Protein AF-A0A4P9XDN6-F1 (afdb_monomer_lite)

Sequence (154 aa):
MNRAHERRLLELWGLMMPGRPLTGRVSAMWRAIGFQGHDPATDFRGMGLLGLDQLHYLAQTYPVHAHAVLRISQHETAWFPFAITGINVTAFCLTLMRQRELQSWFLTLGLHPSTFHEFYCVTFWQFAQFWSHGLERLTPMDFGRVFLQFQQRV

Radius of gyration: 15.26 Å; chains: 1; bounding box: 34×36×37 Å

pLDDT: mean 93.49, std 6.09, range [64.19, 98.62]

InterPro domains:
  IPR006816 ELMO domain [PF04727] (2-147)
  IPR006816 ELMO domain [PS51335] (4-154)
  IPR050868 Engulfment and cell motility domain-containing protein [PTHR12771] (2-151)

Organism: NCBI:txid1555241

Secondary structure (DSSP, 8-state):
--HHHHHHHHHHHHHHSTT---S-SS-GGGGGGT-SSS-GGGTTTTTTTHHHHHHHHHHHH-HHHHHHHHHHHT-TTT---HHHHHHHHHHHHHHHHHTTTTHHHHHHH-S-HHHHHHHHHHHHHHHHHHHHTTTTT--GGGHHHHHHHHHTT-

Foldseek 3Di:
DDPVLLVLQLLLCCLQPPPDHDPDQFQPCLCLQQAPHRHNVVLQPPLHSVLSVLSSCLSVVPVVLNNVLSVLLVQPFAHHRNSSVSSVLSVLLVVCVVVVVCVVQCVVPHDDPVSSSVVSNVLSSVLSVQSSVCSVPHGNVCCVVSVVVSSVVD

Structure (mmCIF, N/CA/C/O backbone):
data_AF-A0A4P9XDN6-F1
#
_entry.id   AF-A0A4P9XDN6-F1
#
loop_
_atom_site.group_PDB
_atom_site.id
_atom_site.type_symbol
_atom_site.label_atom_id
_atom_site.label_alt_id
_atom_site.label_comp_id
_atom_site.label_asym_id
_atom_site.label_entity_id
_atom_site.label_seq_id
_atom_site.pdbx_PDB_ins_code
_atom_site.Cartn_x
_atom_site.Cartn_y
_atom_site.Cartn_z
_atom_site.occupancy
_atom_site.B_iso_or_equiv
_atom_site.auth_seq_id
_atom_site.auth_comp_id
_atom_site.auth_asym_id
_atom_site.auth_atom_id
_atom_site.pdbx_PDB_model_num
ATOM 1 N N . MET A 1 1 ? 14.693 -11.468 8.507 1.00 67.44 1 MET A N 1
ATOM 2 C CA . MET A 1 1 ? 13.251 -11.760 8.328 1.00 67.44 1 MET A CA 1
ATOM 3 C C . MET A 1 1 ? 13.033 -13.244 8.614 1.00 67.44 1 MET A C 1
ATOM 5 O O . MET A 1 1 ? 13.925 -14.014 8.290 1.00 67.44 1 MET A O 1
ATOM 9 N N . ASN A 1 2 ? 11.945 -13.655 9.279 1.00 79.62 2 ASN A N 1
ATOM 10 C CA . ASN A 1 2 ? 11.694 -15.086 9.539 1.00 79.62 2 ASN A CA 1
ATOM 11 C C . ASN A 1 2 ? 10.958 -15.751 8.350 1.00 79.62 2 ASN A C 1
ATOM 13 O O . ASN A 1 2 ? 10.414 -15.052 7.493 1.00 79.62 2 ASN A O 1
ATOM 17 N N . ARG A 1 3 ? 10.900 -17.093 8.320 1.00 84.81 3 ARG A N 1
ATOM 18 C CA . ARG A 1 3 ? 10.277 -17.868 7.223 1.00 84.81 3 ARG A CA 1
ATOM 19 C C . ARG A 1 3 ? 8.799 -17.539 6.978 1.00 84.81 3 ARG A C 1
ATOM 21 O O . ARG A 1 3 ? 8.344 -17.615 5.842 1.00 84.81 3 ARG A O 1
ATOM 28 N N . ALA A 1 4 ? 8.043 -17.198 8.022 1.00 85.56 4 ALA A N 1
ATOM 29 C CA . ALA A 1 4 ? 6.622 -16.876 7.888 1.00 85.56 4 ALA A CA 1
ATOM 30 C C . ALA A 1 4 ? 6.416 -15.564 7.117 1.00 85.56 4 ALA A C 1
ATOM 32 O O . ALA A 1 4 ? 5.602 -15.502 6.202 1.00 85.56 4 ALA A O 1
ATOM 33 N N . HIS A 1 5 ? 7.210 -14.542 7.430 1.00 85.31 5 HIS A N 1
ATOM 34 C CA . HIS A 1 5 ? 7.160 -13.267 6.718 1.00 85.31 5 HIS A CA 1
ATOM 35 C C . HIS A 1 5 ? 7.685 -13.383 5.286 1.00 85.31 5 HIS A C 1
ATOM 37 O O . HIS A 1 5 ? 7.173 -12.737 4.382 1.00 85.31 5 HIS A O 1
ATOM 43 N N . GLU A 1 6 ? 8.680 -14.236 5.048 1.00 89.88 6 GLU A N 1
ATOM 44 C CA . GLU A 1 6 ? 9.128 -14.511 3.684 1.00 89.88 6 GLU A CA 1
ATOM 45 C C . GLU A 1 6 ? 8.024 -15.134 2.837 1.00 89.88 6 GLU A C 1
ATOM 47 O O . GLU A 1 6 ? 7.790 -14.679 1.721 1.00 89.88 6 GLU A O 1
ATOM 52 N N . ARG A 1 7 ? 7.284 -16.094 3.400 1.00 92.75 7 ARG A N 1
ATOM 53 C CA . ARG A 1 7 ? 6.119 -16.681 2.739 1.00 92.75 7 ARG A CA 1
ATOM 54 C C . ARG A 1 7 ? 5.061 -15.631 2.407 1.00 92.75 7 ARG A C 1
ATOM 56 O O . ARG A 1 7 ? 4.682 -15.542 1.247 1.00 92.75 7 ARG A O 1
ATOM 63 N N . ARG A 1 8 ? 4.668 -14.791 3.371 1.00 93.38 8 ARG A N 1
ATOM 64 C CA . ARG A 1 8 ? 3.682 -13.718 3.133 1.00 93.38 8 ARG A CA 1
ATOM 65 C C . ARG A 1 8 ? 4.118 -12.739 2.059 1.00 93.38 8 ARG A C 1
ATOM 67 O O . ARG A 1 8 ? 3.296 -12.258 1.293 1.00 93.38 8 ARG A O 1
ATOM 74 N N . LEU A 1 9 ? 5.409 -12.432 1.988 1.00 93.50 9 LEU A N 1
ATOM 75 C CA . LEU A 1 9 ? 5.922 -11.555 0.947 1.00 93.50 9 LEU A CA 1
ATOM 76 C C . LEU A 1 9 ? 5.799 -12.207 -0.439 1.00 93.50 9 LEU A C 1
ATOM 78 O O . LEU A 1 9 ? 5.368 -11.552 -1.384 1.00 93.50 9 LEU A O 1
ATOM 82 N N . LEU A 1 10 ? 6.130 -13.495 -0.563 1.00 94.88 10 LEU A N 1
ATOM 83 C CA . LEU A 1 10 ? 5.944 -14.240 -1.813 1.00 94.88 10 LEU A CA 1
ATOM 84 C C . LEU A 1 10 ? 4.458 -14.378 -2.187 1.00 94.88 10 LEU A C 1
ATOM 86 O O . LEU A 1 10 ? 4.111 -14.225 -3.356 1.00 94.88 10 LEU A O 1
ATOM 90 N N . GLU A 1 11 ? 3.582 -14.608 -1.208 1.00 96.44 11 GLU A N 1
ATOM 91 C CA . GLU A 1 11 ? 2.124 -14.633 -1.390 1.00 96.44 11 GLU A CA 1
ATOM 92 C C . GLU A 1 11 ? 1.602 -13.270 -1.863 1.00 96.44 11 GLU A C 1
ATOM 94 O O . GLU A 1 11 ? 0.880 -13.208 -2.855 1.00 96.44 11 GLU A O 1
ATOM 99 N N . LEU A 1 12 ? 2.048 -12.172 -1.240 1.00 97.19 12 LEU A N 1
ATOM 100 C CA . LEU A 1 12 ? 1.727 -10.805 -1.661 1.00 97.19 12 LEU A CA 1
ATOM 101 C C . LEU A 1 12 ? 2.088 -10.580 -3.131 1.00 97.19 12 LEU A C 1
ATOM 103 O O . LEU A 1 12 ? 1.293 -10.014 -3.877 1.00 97.19 12 LEU A O 1
ATOM 107 N N . TRP A 1 13 ? 3.261 -11.038 -3.572 1.00 97.69 13 TRP A N 1
ATOM 108 C CA . TRP A 1 13 ? 3.617 -10.945 -4.985 1.00 97.69 13 TRP A CA 1
ATOM 109 C C . TRP A 1 13 ? 2.646 -11.719 -5.876 1.00 97.69 13 TRP A C 1
ATOM 111 O O . TRP A 1 13 ? 2.167 -11.173 -6.866 1.00 97.69 13 TRP A O 1
ATOM 121 N N . GLY A 1 14 ? 2.341 -12.972 -5.528 1.00 97.50 14 GLY A N 1
ATOM 122 C CA . GLY A 1 14 ? 1.404 -13.797 -6.291 1.00 97.50 14 GLY A CA 1
ATOM 123 C C . GLY A 1 14 ? 0.013 -13.167 -6.403 1.00 97.50 14 GLY A C 1
ATOM 124 O O . GLY A 1 14 ? -0.609 -13.253 -7.458 1.00 97.50 14 GLY A O 1
ATOM 125 N N . LEU A 1 15 ? -0.434 -12.487 -5.344 1.00 98.06 15 LEU A N 1
ATOM 126 C CA . LEU A 1 15 ? -1.703 -11.762 -5.313 1.00 98.06 15 LEU A CA 1
ATOM 127 C C . LEU A 1 15 ? -1.680 -10.495 -6.177 1.00 98.06 15 LEU A C 1
ATOM 129 O O . LEU A 1 15 ? -2.667 -10.213 -6.844 1.00 98.06 15 LEU A O 1
ATOM 133 N N . MET A 1 16 ? -0.579 -9.737 -6.174 1.00 98.00 16 MET A N 1
ATOM 134 C CA . MET A 1 16 ? -0.493 -8.433 -6.852 1.00 98.00 16 MET A CA 1
ATOM 135 C C . MET A 1 16 ? -0.007 -8.508 -8.306 1.00 98.00 16 MET A C 1
ATOM 137 O O . MET A 1 16 ? -0.205 -7.567 -9.072 1.00 98.00 16 MET A O 1
ATOM 141 N N . MET A 1 17 ? 0.682 -9.586 -8.683 1.00 96.81 17 MET A N 1
ATOM 142 C CA . MET A 1 17 ? 1.278 -9.791 -10.008 1.00 96.81 17 MET A CA 1
ATOM 143 C C . MET A 1 17 ? 0.908 -11.181 -10.558 1.00 96.81 17 MET A C 1
ATOM 145 O O . MET A 1 17 ? 1.795 -12.010 -10.809 1.00 96.81 17 MET A O 1
ATOM 149 N N . PRO A 1 18 ? -0.396 -11.469 -10.748 1.00 94.06 18 PRO A N 1
ATOM 150 C CA . PRO A 1 18 ? -0.849 -12.771 -11.223 1.00 94.06 18 PRO A CA 1
ATOM 151 C C . PRO A 1 18 ? -0.245 -13.094 -12.596 1.00 94.06 18 PRO A C 1
ATOM 153 O O . PRO A 1 18 ? -0.180 -12.249 -13.486 1.00 94.06 18 PRO A O 1
ATOM 156 N N . GLY A 1 19 ? 0.232 -14.329 -12.765 1.00 92.31 19 GLY A N 1
ATOM 157 C CA . GLY A 1 19 ? 0.848 -14.788 -14.017 1.00 92.31 19 GLY A CA 1
ATOM 158 C C . GLY A 1 19 ? 2.289 -14.319 -14.254 1.00 92.31 19 GLY A C 1
ATOM 159 O O . GLY A 1 19 ? 2.886 -14.696 -15.261 1.00 92.31 19 GLY A O 1
ATOM 160 N N . ARG A 1 20 ? 2.888 -13.552 -13.333 1.00 95.50 20 ARG A N 1
ATOM 161 C CA . ARG A 1 20 ? 4.287 -13.115 -13.420 1.00 95.50 20 ARG A CA 1
ATOM 162 C C . ARG A 1 20 ? 5.096 -13.692 -12.254 1.00 95.50 20 ARG A C 1
ATOM 164 O O . ARG A 1 20 ? 5.240 -13.014 -11.243 1.00 95.50 20 ARG A O 1
ATOM 171 N N . PRO A 1 21 ? 5.630 -14.922 -12.344 1.00 93.62 21 PRO A N 1
ATOM 172 C CA . PRO A 1 21 ? 6.372 -15.526 -11.238 1.00 93.62 21 PRO A CA 1
ATOM 173 C C . PRO A 1 21 ? 7.633 -14.719 -10.898 1.00 93.62 21 PRO A C 1
ATOM 175 O O . PRO A 1 21 ? 8.315 -14.215 -11.790 1.00 93.62 21 PRO A O 1
ATOM 178 N N . LEU A 1 22 ? 7.958 -14.606 -9.607 1.00 93.56 22 LEU A N 1
ATOM 179 C CA . LEU A 1 22 ? 9.225 -14.016 -9.169 1.00 93.56 22 LEU A CA 1
ATOM 180 C C . LEU A 1 22 ? 10.401 -14.873 -9.628 1.00 93.56 22 LEU A C 1
ATOM 182 O O . LEU A 1 22 ? 10.414 -16.083 -9.422 1.00 93.56 22 LEU A O 1
ATOM 186 N N . THR A 1 23 ? 11.435 -14.222 -10.155 1.00 91.56 23 THR A N 1
ATOM 187 C CA . THR A 1 23 ? 12.713 -14.876 -10.476 1.00 91.56 23 THR A CA 1
ATOM 188 C C . THR A 1 23 ? 13.523 -15.249 -9.235 1.00 91.56 23 THR A C 1
ATOM 190 O O . THR A 1 23 ? 14.427 -16.075 -9.307 1.00 91.56 23 THR A O 1
ATOM 193 N N . GLY A 1 24 ? 13.209 -14.646 -8.089 1.00 90.88 24 GLY A N 1
ATOM 194 C CA . GLY A 1 24 ? 13.844 -14.933 -6.812 1.00 90.88 24 GLY A CA 1
ATOM 195 C C . GLY A 1 24 ? 13.333 -14.014 -5.710 1.00 90.88 24 GLY A C 1
ATOM 196 O O . GLY A 1 24 ? 12.735 -12.969 -5.977 1.00 90.88 24 GLY A O 1
ATOM 197 N N . ARG A 1 25 ? 13.593 -14.394 -4.453 1.00 91.50 25 ARG A N 1
ATOM 198 C CA . ARG A 1 25 ? 13.225 -13.586 -3.284 1.00 91.50 25 ARG A CA 1
ATOM 199 C C . ARG A 1 25 ? 13.873 -12.201 -3.329 1.00 91.50 25 ARG A C 1
ATOM 201 O O . ARG A 1 25 ? 13.209 -11.230 -2.986 1.00 91.50 25 ARG A O 1
ATOM 208 N N . VAL A 1 26 ? 15.126 -12.093 -3.760 1.00 92.94 26 VAL A N 1
ATOM 209 C CA . VAL A 1 26 ? 15.809 -10.814 -4.007 1.00 92.94 26 VAL A CA 1
ATOM 210 C C . VAL A 1 26 ? 15.827 -10.578 -5.515 1.00 92.94 26 VAL A C 1
ATOM 212 O O . VAL A 1 26 ? 16.437 -11.349 -6.250 1.00 92.94 26 VAL A O 1
ATOM 215 N N . SER A 1 27 ? 15.112 -9.559 -5.990 1.00 94.44 27 SER A N 1
ATOM 216 C CA . SER A 1 27 ? 14.925 -9.287 -7.419 1.00 94.44 27 SER A CA 1
ATOM 217 C C . SER A 1 27 ? 14.471 -7.847 -7.670 1.00 94.44 27 SER A C 1
ATOM 219 O O . SER A 1 27 ? 13.745 -7.262 -6.872 1.00 94.44 27 SER A O 1
ATOM 221 N N . ALA A 1 28 ? 14.835 -7.270 -8.818 1.00 95.00 28 ALA A N 1
ATOM 222 C CA . ALA A 1 28 ? 14.373 -5.933 -9.212 1.00 95.00 28 ALA A CA 1
ATOM 223 C C . ALA A 1 28 ? 12.855 -5.888 -9.469 1.00 95.00 28 ALA A C 1
ATOM 225 O O . ALA A 1 28 ? 12.262 -4.811 -9.502 1.00 95.00 28 ALA A O 1
ATOM 226 N N . MET A 1 29 ? 12.222 -7.055 -9.630 1.00 96.62 29 MET A N 1
ATOM 227 C CA . MET A 1 29 ? 10.790 -7.195 -9.885 1.00 96.62 29 MET A CA 1
ATOM 228 C C . MET A 1 29 ? 9.931 -6.540 -8.803 1.00 96.62 29 MET A C 1
ATOM 230 O O . MET A 1 29 ? 8.899 -5.967 -9.134 1.00 96.62 29 MET A O 1
ATOM 234 N N . TRP A 1 30 ? 10.384 -6.520 -7.547 1.00 96.62 30 TRP A N 1
ATOM 235 C CA . TRP A 1 30 ? 9.671 -5.893 -6.428 1.00 96.62 30 TRP A CA 1
ATOM 236 C C . TRP A 1 30 ? 9.334 -4.413 -6.641 1.00 96.62 30 TRP A C 1
ATOM 238 O O . TRP A 1 30 ? 8.326 -3.928 -6.124 1.00 96.62 30 TRP A O 1
ATOM 248 N N . ARG A 1 31 ? 10.106 -3.712 -7.479 1.00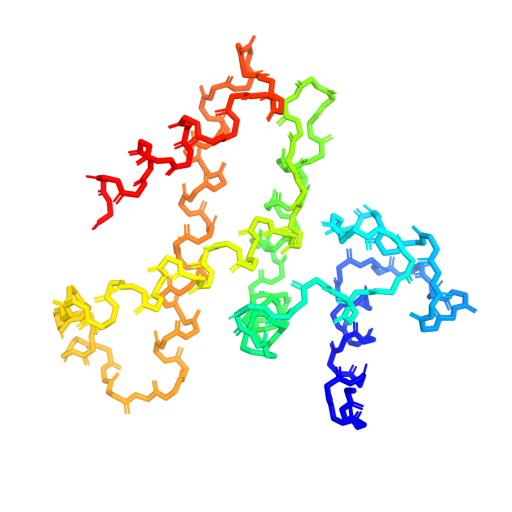 95.88 31 ARG A N 1
ATOM 249 C CA . ARG A 1 31 ? 9.816 -2.328 -7.879 1.00 95.88 31 ARG A CA 1
ATOM 250 C C . ARG A 1 31 ? 8.490 -2.193 -8.626 1.00 95.88 31 ARG A C 1
ATOM 252 O O . ARG A 1 31 ? 7.874 -1.138 -8.556 1.00 95.88 31 ARG A O 1
ATOM 259 N N . ALA A 1 32 ? 8.015 -3.251 -9.290 1.00 96.12 32 ALA A N 1
ATOM 260 C CA . ALA A 1 32 ? 6.738 -3.246 -10.006 1.00 96.12 32 ALA A CA 1
ATOM 261 C C . ALA A 1 32 ? 5.533 -3.009 -9.079 1.00 96.12 32 ALA A C 1
ATOM 263 O O . ALA A 1 32 ? 4.532 -2.452 -9.519 1.00 96.12 32 ALA A O 1
ATOM 264 N N . ILE A 1 33 ? 5.641 -3.393 -7.803 1.00 96.88 33 ILE A N 1
ATOM 265 C CA . ILE A 1 33 ? 4.639 -3.095 -6.766 1.00 96.88 33 ILE A CA 1
ATOM 266 C C . ILE A 1 33 ? 5.129 -2.028 -5.779 1.00 96.88 33 ILE A C 1
ATOM 268 O O . ILE A 1 33 ? 4.592 -1.883 -4.686 1.00 96.88 33 ILE A O 1
ATOM 272 N N . GLY A 1 34 ? 6.149 -1.256 -6.157 1.00 96.25 34 GLY A N 1
ATOM 273 C CA . GLY A 1 34 ? 6.569 -0.070 -5.421 1.00 96.25 34 GLY A CA 1
ATOM 274 C C . GLY A 1 34 ? 7.380 -0.328 -4.154 1.00 96.25 34 GLY A C 1
ATOM 275 O O . GLY A 1 34 ? 7.354 0.532 -3.285 1.00 96.25 34 GLY A O 1
ATOM 276 N N . PHE A 1 35 ? 8.080 -1.462 -4.022 1.00 95.62 35 PHE A N 1
ATOM 277 C CA . PHE A 1 35 ? 9.161 -1.606 -3.031 1.00 95.62 35 PHE A CA 1
ATOM 278 C C . PHE A 1 35 ? 10.443 -0.906 -3.502 1.00 95.62 35 PHE A C 1
ATOM 280 O O . PHE A 1 35 ? 10.643 -0.694 -4.704 1.00 95.62 35 PHE A O 1
ATOM 287 N N . GLN A 1 36 ? 11.335 -0.578 -2.567 1.00 90.62 36 GLN A N 1
ATOM 288 C CA . GLN A 1 36 ? 12.639 -0.002 -2.877 1.00 90.62 36 GLN A CA 1
ATOM 289 C C . GLN A 1 36 ? 13.690 -1.102 -3.081 1.00 90.62 36 GLN A C 1
ATOM 291 O O . GLN A 1 36 ? 13.684 -2.167 -2.468 1.00 90.62 36 GLN A O 1
ATOM 296 N N . GLY A 1 37 ? 14.634 -0.846 -3.988 1.00 88.12 37 GLY A N 1
ATOM 297 C CA . GLY A 1 37 ? 15.757 -1.752 -4.213 1.00 88.12 37 GLY A CA 1
ATOM 298 C C . GLY A 1 37 ? 15.359 -3.102 -4.821 1.00 88.12 37 GLY A C 1
ATOM 299 O O . GLY A 1 37 ? 14.564 -3.156 -5.760 1.00 88.12 37 GLY A O 1
ATOM 300 N N . HIS A 1 38 ? 16.021 -4.165 -4.356 1.00 89.81 38 HIS A N 1
ATOM 301 C CA . HIS A 1 38 ? 15.826 -5.550 -4.812 1.00 89.81 38 HIS A CA 1
ATOM 302 C C . HIS A 1 38 ? 15.308 -6.465 -3.696 1.00 89.81 38 HIS A C 1
ATOM 304 O O . HIS A 1 38 ? 14.865 -7.578 -3.970 1.00 89.81 38 HIS A O 1
ATOM 310 N N . ASP A 1 39 ? 15.398 -6.032 -2.439 1.00 90.19 39 ASP A N 1
ATOM 311 C CA . ASP A 1 39 ? 14.972 -6.810 -1.285 1.00 90.19 39 ASP A CA 1
ATOM 312 C C . ASP A 1 39 ? 13.987 -5.996 -0.436 1.00 90.19 39 ASP A C 1
ATOM 314 O O . ASP A 1 39 ? 14.426 -5.183 0.374 1.00 90.19 39 ASP A O 1
ATOM 318 N N . PRO A 1 40 ? 12.675 -6.278 -0.529 1.00 89.81 40 PRO A N 1
ATOM 319 C CA . PRO A 1 40 ? 11.655 -5.648 0.308 1.00 89.81 40 PRO A CA 1
ATOM 320 C C . PRO A 1 40 ? 11.926 -5.695 1.814 1.00 89.81 40 PRO A C 1
ATOM 322 O O . PRO A 1 40 ? 11.398 -4.874 2.556 1.00 89.81 40 PRO A O 1
ATOM 325 N N . ALA A 1 41 ? 12.745 -6.635 2.308 1.00 87.25 41 ALA A N 1
ATOM 326 C CA . ALA A 1 41 ? 13.065 -6.707 3.733 1.00 87.25 41 ALA A CA 1
ATOM 327 C C . ALA A 1 41 ? 13.726 -5.419 4.252 1.00 87.25 41 ALA A C 1
ATOM 329 O O . ALA A 1 41 ? 13.619 -5.123 5.445 1.00 87.25 41 ALA A O 1
ATOM 330 N N . THR A 1 42 ? 14.400 -4.651 3.389 1.00 86.06 42 THR A N 1
ATOM 331 C CA . THR A 1 42 ? 15.029 -3.384 3.776 1.00 86.06 42 THR A CA 1
ATOM 332 C C . THR A 1 42 ? 14.023 -2.283 4.083 1.00 86.06 42 THR A C 1
ATOM 334 O O . THR A 1 42 ? 14.341 -1.387 4.864 1.00 86.06 42 THR A O 1
ATOM 337 N N . ASP A 1 43 ? 12.810 -2.389 3.546 1.00 86.56 43 ASP A N 1
ATOM 338 C CA . ASP A 1 43 ? 11.800 -1.328 3.582 1.00 86.56 43 ASP A CA 1
ATOM 339 C C . ASP A 1 43 ? 10.963 -1.368 4.871 1.00 86.56 43 ASP A C 1
ATOM 341 O O . ASP A 1 43 ? 10.345 -0.383 5.266 1.00 86.56 43 ASP A O 1
ATOM 345 N N . PHE A 1 44 ? 11.001 -2.488 5.599 1.00 83.56 44 PHE A N 1
ATOM 346 C CA . PHE A 1 44 ? 10.224 -2.702 6.825 1.00 83.56 44 PHE A CA 1
ATOM 347 C C . PHE A 1 44 ? 10.947 -2.292 8.121 1.00 83.56 44 PHE A C 1
ATOM 349 O O . PHE A 1 44 ? 10.472 -2.592 9.217 1.00 83.56 44 PHE A O 1
ATOM 356 N N . ARG A 1 45 ? 12.103 -1.618 8.043 1.00 72.62 45 ARG A N 1
ATOM 357 C CA . ARG A 1 45 ? 12.981 -1.369 9.208 1.00 72.62 45 ARG A CA 1
ATOM 358 C C . ARG A 1 45 ? 12.379 -0.456 10.295 1.00 72.62 45 ARG A C 1
ATOM 360 O O . ARG A 1 45 ? 12.848 -0.521 11.424 1.00 72.62 45 ARG A O 1
ATOM 367 N N . GLY A 1 46 ? 11.350 0.348 9.986 1.00 64.19 46 GLY A N 1
ATOM 368 C CA . GLY A 1 46 ? 10.706 1.283 10.933 1.00 64.19 46 GLY A CA 1
ATOM 369 C C . GLY A 1 46 ? 9.290 0.907 11.399 1.00 64.19 46 GLY A C 1
ATOM 370 O O . GLY A 1 46 ? 8.966 1.091 12.568 1.00 64.19 46 GLY A O 1
ATOM 371 N N . MET A 1 47 ? 8.451 0.356 10.513 1.00 66.00 47 MET A N 1
ATOM 372 C CA . MET A 1 47 ? 7.070 -0.065 10.840 1.00 66.00 47 MET A CA 1
ATOM 373 C C . MET A 1 47 ? 6.948 -1.552 11.169 1.00 66.00 47 MET A C 1
ATOM 375 O O . MET A 1 47 ? 5.869 -2.048 11.495 1.00 66.00 47 MET A O 1
ATOM 379 N N . GLY A 1 48 ? 8.070 -2.268 11.099 1.00 71.81 48 GLY A N 1
ATOM 380 C CA . GLY A 1 48 ? 8.118 -3.701 11.292 1.00 71.81 48 GLY A CA 1
ATOM 381 C C . GLY A 1 48 ? 7.335 -4.453 10.220 1.00 71.81 48 GLY A C 1
ATOM 382 O O . GLY A 1 48 ? 6.932 -3.927 9.183 1.00 71.81 48 GLY A O 1
ATOM 383 N N . LEU A 1 49 ? 7.114 -5.730 10.498 1.00 86.44 49 LEU A N 1
ATOM 384 C CA . LEU A 1 49 ? 6.467 -6.663 9.577 1.00 86.44 49 LEU A CA 1
ATOM 385 C C . LEU A 1 49 ? 4.940 -6.500 9.558 1.00 86.44 49 LEU A C 1
ATOM 387 O O . LEU A 1 49 ? 4.272 -7.116 8.736 1.00 86.44 49 LEU A O 1
ATOM 391 N N . LEU A 1 50 ? 4.399 -5.599 10.386 1.00 92.75 50 LEU A N 1
ATOM 392 C CA . LEU A 1 50 ? 2.989 -5.228 10.344 1.00 92.75 50 LEU A CA 1
ATOM 393 C C . LEU A 1 50 ? 2.604 -4.625 8.991 1.00 92.75 50 LEU A C 1
ATOM 395 O O . LEU A 1 50 ? 1.560 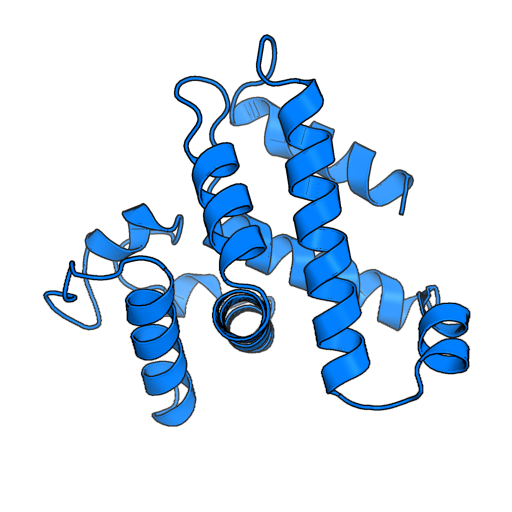-4.973 8.460 1.00 92.75 50 LEU A O 1
ATOM 399 N N . GLY A 1 51 ? 3.459 -3.785 8.396 1.00 94.88 51 GLY A N 1
ATOM 400 C CA . GLY A 1 51 ? 3.185 -3.221 7.070 1.00 94.88 51 GLY A CA 1
ATOM 401 C C . GLY A 1 51 ? 3.098 -4.292 5.981 1.00 94.88 51 GLY A C 1
ATOM 402 O O . GLY A 1 51 ? 2.259 -4.200 5.089 1.00 94.88 51 GLY A O 1
ATOM 403 N N . LEU A 1 52 ? 3.906 -5.352 6.088 1.00 95.38 52 LEU A N 1
ATOM 404 C CA . LEU A 1 52 ? 3.795 -6.518 5.212 1.00 95.38 52 LEU A CA 1
ATOM 405 C C . LEU A 1 52 ? 2.463 -7.241 5.428 1.00 95.38 52 LEU A C 1
ATOM 407 O O . LEU A 1 52 ? 1.766 -7.537 4.462 1.00 95.38 52 LEU A O 1
ATOM 411 N N . ASP A 1 53 ? 2.104 -7.500 6.683 1.00 95.31 53 ASP A N 1
ATOM 412 C CA . ASP A 1 53 ? 0.857 -8.186 7.018 1.00 95.31 53 ASP A CA 1
ATOM 413 C C . ASP A 1 53 ? -0.369 -7.379 6.564 1.00 95.31 53 ASP A C 1
ATOM 415 O O . ASP A 1 53 ? -1.342 -7.957 6.091 1.00 95.31 53 ASP A O 1
ATOM 419 N N . GLN A 1 54 ? -0.314 -6.048 6.638 1.00 97.44 54 GLN A N 1
ATOM 420 C CA . GLN A 1 54 ? -1.374 -5.152 6.175 1.00 97.44 54 GLN A CA 1
ATOM 421 C C . GLN A 1 54 ? -1.483 -5.097 4.647 1.00 97.44 54 GLN A C 1
ATOM 423 O O . GLN A 1 54 ? -2.588 -5.224 4.120 1.00 97.44 54 GLN A O 1
ATOM 428 N N . LEU A 1 55 ? -0.361 -4.997 3.927 1.00 97.75 55 LEU A N 1
ATOM 429 C CA . LEU A 1 55 ? -0.344 -5.101 2.463 1.00 97.75 55 LEU A CA 1
ATOM 430 C C . LEU A 1 55 ? -0.886 -6.455 1.990 1.00 97.75 55 LEU A C 1
ATOM 432 O O . LEU A 1 55 ? -1.701 -6.512 1.071 1.00 97.75 55 LEU A O 1
ATOM 436 N N . HIS A 1 56 ? -0.456 -7.540 2.637 1.00 97.75 56 HIS A N 1
ATOM 437 C CA . HIS A 1 56 ? -0.934 -8.887 2.349 1.00 97.75 56 HIS A CA 1
ATOM 438 C C . HIS A 1 56 ? -2.436 -9.023 2.625 1.00 97.75 56 HIS A C 1
ATOM 440 O O . HIS A 1 56 ? -3.167 -9.512 1.769 1.00 97.75 56 HIS A O 1
ATOM 446 N N . TYR A 1 57 ? -2.911 -8.544 3.780 1.00 98.19 57 TYR A N 1
ATOM 447 C CA . TYR A 1 57 ? -4.332 -8.556 4.128 1.00 98.19 57 TYR A CA 1
ATOM 448 C C . TYR A 1 57 ? -5.173 -7.790 3.102 1.00 98.19 57 TYR A C 1
ATOM 450 O O . TYR A 1 57 ? -6.182 -8.306 2.634 1.00 98.19 57 TYR A O 1
ATOM 458 N N . LEU A 1 58 ? -4.739 -6.594 2.692 1.00 98.62 58 LEU A N 1
ATOM 459 C CA . LEU A 1 58 ? -5.416 -5.816 1.655 1.00 98.62 58 LEU A CA 1
ATOM 460 C C . LEU A 1 58 ? -5.503 -6.594 0.333 1.00 98.62 58 LEU A C 1
ATOM 462 O O . LEU A 1 58 ? -6.578 -6.682 -0.257 1.00 98.62 58 LEU A O 1
ATOM 466 N N . ALA A 1 59 ? -4.388 -7.173 -0.120 1.00 98.50 59 ALA A N 1
ATOM 467 C CA . ALA A 1 59 ? -4.327 -7.923 -1.373 1.00 98.50 59 ALA A CA 1
ATOM 468 C C . ALA A 1 59 ? -5.184 -9.199 -1.347 1.00 98.50 59 ALA A C 1
ATOM 470 O O . ALA A 1 59 ? -5.807 -9.543 -2.350 1.00 98.50 59 ALA A O 1
ATOM 471 N N . GLN A 1 60 ? -5.228 -9.885 -0.205 1.00 98.31 60 GLN A N 1
ATOM 472 C CA . GLN A 1 60 ? -5.960 -11.135 -0.030 1.00 98.31 60 GLN A CA 1
ATOM 473 C C . GLN A 1 60 ? -7.465 -10.909 0.163 1.00 98.31 60 GLN A C 1
ATOM 475 O O . GLN A 1 60 ? -8.271 -11.598 -0.458 1.00 98.31 60 GLN A O 1
ATOM 480 N N . THR A 1 61 ? -7.844 -9.958 1.017 1.00 98.25 61 THR A N 1
ATOM 481 C CA . THR A 1 61 ? -9.240 -9.715 1.411 1.00 98.25 61 THR A CA 1
ATOM 482 C C . THR A 1 61 ? -9.964 -8.822 0.405 1.00 98.25 61 THR A C 1
ATOM 484 O O . THR A 1 61 ? -11.133 -9.050 0.097 1.00 98.25 61 THR A O 1
ATOM 487 N N . TYR A 1 62 ? -9.270 -7.829 -0.159 1.00 98.44 62 TYR A N 1
ATOM 488 C CA . TYR A 1 62 ? -9.845 -6.840 -1.072 1.00 98.44 62 TYR A CA 1
ATOM 489 C C . TYR A 1 62 ? -9.046 -6.726 -2.380 1.00 98.44 62 TYR A C 1
ATOM 491 O O . TYR A 1 62 ? -8.579 -5.634 -2.724 1.00 98.44 62 TYR A O 1
ATOM 499 N N . PRO A 1 63 ? -8.923 -7.811 -3.169 1.00 98.12 63 PRO A N 1
ATOM 500 C CA . PRO A 1 63 ? -8.074 -7.834 -4.360 1.00 98.12 63 PRO A CA 1
ATOM 501 C C . PRO A 1 63 ? -8.445 -6.743 -5.370 1.00 98.12 63 PRO A C 1
ATOM 503 O O . PRO A 1 63 ? -7.558 -6.100 -5.924 1.00 98.12 63 PRO A O 1
ATOM 506 N N . VAL A 1 64 ? -9.739 -6.465 -5.566 1.00 98.31 64 VAL A N 1
ATOM 507 C CA . VAL A 1 64 ? -10.206 -5.397 -6.470 1.00 98.31 64 VAL A CA 1
ATOM 508 C C . VAL A 1 64 ? -9.674 -4.027 -6.039 1.00 98.31 64 VAL A C 1
ATOM 510 O O . VAL A 1 64 ? -9.161 -3.277 -6.870 1.00 98.31 64 VAL A O 1
ATOM 513 N N . HIS A 1 65 ? -9.735 -3.714 -4.741 1.00 98.38 65 HIS A N 1
ATOM 514 C CA . HIS A 1 65 ? -9.224 -2.453 -4.207 1.00 98.38 65 HIS A CA 1
ATOM 515 C C . HIS A 1 65 ? -7.697 -2.408 -4.274 1.00 98.38 65 HIS A C 1
ATOM 517 O O . HIS A 1 65 ? -7.148 -1.416 -4.740 1.00 98.38 65 HIS A O 1
ATOM 523 N N . ALA A 1 66 ? -7.006 -3.488 -3.902 1.00 98.62 66 ALA A N 1
ATOM 524 C CA . ALA A 1 66 ? -5.548 -3.563 -3.964 1.00 98.62 66 ALA A CA 1
ATOM 525 C C . ALA A 1 66 ? -5.013 -3.274 -5.379 1.00 98.62 66 ALA A C 1
ATOM 527 O O . ALA A 1 66 ? -4.135 -2.427 -5.557 1.00 98.62 66 ALA A O 1
ATOM 528 N N . HIS A 1 67 ? -5.601 -3.904 -6.401 1.00 98.50 67 HIS A N 1
ATOM 529 C CA . HIS A 1 67 ? -5.230 -3.675 -7.799 1.00 98.50 67 HIS A CA 1
ATOM 530 C C . HIS A 1 67 ? -5.625 -2.277 -8.288 1.00 98.50 67 HIS A C 1
ATOM 532 O O . HIS A 1 67 ? -4.889 -1.665 -9.062 1.00 98.50 67 HIS A O 1
ATOM 538 N N . ALA A 1 68 ? -6.758 -1.735 -7.833 1.00 98.38 68 ALA A N 1
ATOM 539 C CA . ALA A 1 68 ? -7.149 -0.369 -8.161 1.00 98.38 68 ALA A CA 1
ATOM 540 C C . ALA A 1 68 ? -6.165 0.662 -7.581 1.00 98.38 68 ALA A C 1
ATOM 542 O O . ALA A 1 68 ? -5.761 1.574 -8.301 1.00 98.38 68 ALA A O 1
ATOM 543 N N . VAL A 1 69 ? -5.725 0.490 -6.329 1.00 98.62 69 VAL A N 1
ATOM 544 C CA . VAL A 1 69 ? -4.701 1.344 -5.707 1.00 98.62 69 VAL A CA 1
ATOM 545 C C . VAL A 1 69 ? -3.371 1.219 -6.447 1.00 98.62 69 VAL A C 1
ATOM 547 O O . VAL A 1 69 ? -2.764 2.242 -6.752 1.00 98.62 69 VAL A O 1
ATOM 550 N N . LEU A 1 70 ? -2.941 0.002 -6.801 1.00 98.50 70 LEU A N 1
ATOM 551 C CA . LEU A 1 70 ? -1.721 -0.212 -7.589 1.00 98.50 70 LEU A CA 1
ATOM 552 C C . LEU A 1 70 ? -1.786 0.489 -8.956 1.00 98.50 70 LEU A C 1
ATOM 554 O O . LEU A 1 70 ? -0.820 1.112 -9.383 1.00 98.50 70 LEU A O 1
ATOM 558 N N . ARG A 1 71 ? -2.932 0.438 -9.640 1.00 98.00 71 ARG A N 1
ATOM 559 C CA . ARG A 1 71 ? -3.121 1.136 -10.919 1.00 98.00 71 ARG A CA 1
ATOM 560 C C . ARG A 1 71 ? -3.036 2.654 -10.761 1.00 98.00 71 ARG A C 1
ATOM 562 O O . ARG A 1 71 ? -2.376 3.304 -11.563 1.00 98.00 71 ARG A O 1
ATOM 569 N N . ILE A 1 72 ? -3.671 3.217 -9.730 1.00 97.94 72 ILE A N 1
ATOM 570 C CA . ILE A 1 72 ? -3.574 4.656 -9.420 1.00 97.94 72 ILE A CA 1
ATOM 571 C C . ILE A 1 72 ? -2.118 5.032 -9.127 1.00 97.94 72 ILE A C 1
ATOM 573 O O . ILE A 1 72 ? -1.622 6.040 -9.625 1.00 97.94 72 ILE A O 1
ATOM 577 N N . SER A 1 73 ? -1.411 4.201 -8.360 1.00 97.88 73 SER A N 1
ATOM 578 C CA . SER A 1 73 ? -0.028 4.457 -7.972 1.00 97.88 73 SER A CA 1
ATOM 579 C C . SER A 1 73 ? 0.952 4.401 -9.145 1.00 97.88 73 SER A C 1
ATOM 581 O O . SER A 1 73 ? 2.072 4.869 -9.005 1.00 97.88 73 SER A O 1
ATOM 583 N N . GLN A 1 74 ? 0.572 3.811 -10.279 1.00 96.94 74 GLN A N 1
ATOM 584 C CA . GLN A 1 74 ? 1.402 3.671 -11.480 1.00 96.94 74 GLN A CA 1
ATOM 585 C C . GLN A 1 74 ? 1.103 4.736 -12.550 1.00 96.94 74 GLN A C 1
ATOM 587 O O . GLN A 1 74 ? 1.548 4.594 -13.687 1.00 96.94 74 GLN A O 1
ATOM 592 N N . HIS A 1 75 ? 0.361 5.798 -12.211 1.00 96.75 75 HIS A N 1
ATOM 593 C CA . HIS A 1 75 ? 0.067 6.892 -13.140 1.00 96.75 75 HIS A CA 1
ATOM 594 C C . HIS A 1 75 ? 1.343 7.507 -13.738 1.00 96.75 75 HIS A C 1
ATOM 596 O O . HIS A 1 75 ? 2.280 7.815 -13.009 1.00 96.75 75 HIS A O 1
ATOM 602 N N . GLU A 1 76 ? 1.360 7.762 -15.046 1.00 94.00 76 GLU A N 1
ATOM 603 C CA . GLU A 1 76 ? 2.573 8.143 -15.791 1.00 94.00 76 GLU A CA 1
ATOM 604 C C . GLU A 1 76 ? 3.316 9.342 -15.183 1.00 94.00 76 GLU A C 1
ATOM 606 O O . GLU A 1 76 ? 4.535 9.310 -15.008 1.00 94.00 76 GLU A O 1
ATOM 611 N N . THR A 1 77 ? 2.577 10.386 -14.807 1.00 94.06 77 THR A N 1
ATOM 612 C CA . THR A 1 77 ? 3.134 11.644 -14.282 1.00 94.06 77 THR A CA 1
ATOM 613 C C . THR A 1 77 ? 2.940 11.829 -12.782 1.00 94.06 77 THR A C 1
ATOM 615 O O . THR A 1 77 ? 3.620 12.656 -12.183 1.00 94.06 77 THR A O 1
ATOM 618 N N . ALA A 1 78 ? 2.049 11.048 -12.170 1.00 96.06 78 ALA A N 1
ATOM 619 C CA . ALA A 1 78 ? 1.578 11.227 -10.795 1.00 96.06 78 ALA A CA 1
ATOM 620 C C . ALA A 1 78 ? 1.684 9.915 -10.007 1.00 96.06 78 ALA A C 1
ATOM 622 O O . ALA A 1 78 ? 0.822 9.598 -9.192 1.00 96.06 78 ALA A O 1
ATOM 623 N N . TRP A 1 79 ? 2.697 9.102 -10.299 1.00 96.69 79 TRP A N 1
ATOM 624 C CA . TRP A 1 79 ? 2.897 7.833 -9.613 1.00 96.69 79 TRP A CA 1
ATOM 625 C C . TRP A 1 79 ? 3.319 8.041 -8.153 1.00 96.69 79 TRP A C 1
ATOM 627 O O . TRP A 1 79 ? 3.900 9.059 -7.771 1.00 96.69 79 TRP A O 1
ATOM 637 N N . PHE A 1 80 ? 3.075 7.023 -7.337 1.00 97.75 80 PHE A N 1
ATOM 638 C CA . PHE A 1 80 ? 3.660 6.878 -6.010 1.00 97.75 80 PHE A CA 1
ATOM 639 C C . PHE A 1 80 ? 4.030 5.405 -5.771 1.00 97.75 80 PHE A C 1
ATOM 641 O O . PHE A 1 80 ? 3.444 4.505 -6.374 1.00 97.75 80 PHE A O 1
ATOM 648 N N . PRO A 1 81 ? 5.018 5.106 -4.916 1.00 97.06 81 PRO A N 1
ATOM 649 C CA . PRO A 1 81 ? 5.438 3.727 -4.680 1.00 97.06 81 PRO A CA 1
ATOM 650 C C . PRO A 1 81 ? 4.408 2.971 -3.823 1.00 97.06 81 PRO A C 1
ATOM 652 O O . PRO A 1 81 ? 4.419 3.110 -2.606 1.00 97.06 81 PRO A O 1
ATOM 655 N N . PHE A 1 82 ? 3.545 2.147 -4.437 1.00 98.19 82 PHE A N 1
ATOM 656 C CA . PHE A 1 82 ? 2.469 1.393 -3.761 1.00 98.19 82 PHE A CA 1
ATOM 657 C C . PHE A 1 82 ? 2.881 0.786 -2.410 1.00 98.19 82 PHE A C 1
ATOM 659 O O . PHE A 1 82 ? 2.294 1.131 -1.385 1.00 98.19 82 PHE A O 1
ATOM 666 N N . ALA A 1 83 ? 3.897 -0.084 -2.380 1.00 97.25 83 ALA A N 1
ATOM 667 C CA . ALA A 1 83 ? 4.277 -0.769 -1.147 1.00 97.25 83 ALA A CA 1
ATOM 668 C C . ALA A 1 83 ? 4.854 0.186 -0.090 1.00 97.25 83 ALA A C 1
ATOM 670 O O . ALA A 1 83 ? 4.460 0.106 1.073 1.00 97.25 83 ALA A O 1
ATOM 671 N N . ILE A 1 84 ? 5.729 1.124 -0.472 1.00 96.19 84 ILE A N 1
ATOM 672 C CA . ILE A 1 84 ? 6.266 2.126 0.468 1.00 96.19 84 ILE A CA 1
ATOM 673 C C . ILE A 1 84 ? 5.156 3.022 1.020 1.00 96.19 84 ILE A C 1
ATOM 675 O O . ILE A 1 84 ? 5.103 3.274 2.222 1.00 96.19 84 ILE A O 1
ATOM 679 N N . THR A 1 85 ? 4.237 3.476 0.173 1.00 97.12 85 THR A N 1
ATOM 680 C CA . THR A 1 85 ? 3.071 4.248 0.603 1.00 97.12 85 THR A CA 1
ATOM 681 C C . THR A 1 85 ? 2.203 3.430 1.553 1.00 97.12 85 THR A C 1
ATOM 683 O O . THR A 1 85 ? 1.823 3.942 2.600 1.00 97.12 85 THR A O 1
ATOM 686 N N . GLY A 1 86 ? 1.955 2.152 1.264 1.00 97.44 86 GLY A N 1
ATOM 687 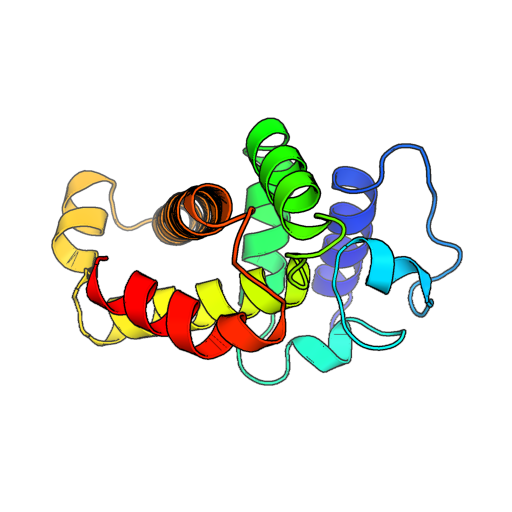C CA . GLY A 1 86 ? 1.240 1.258 2.173 1.00 97.44 86 GLY A CA 1
ATOM 688 C C . GLY A 1 86 ? 1.942 1.095 3.527 1.00 97.44 86 GLY A C 1
ATOM 689 O O . GLY A 1 86 ? 1.287 1.109 4.566 1.00 97.44 86 GLY A O 1
ATOM 690 N N . ILE A 1 87 ? 3.273 1.021 3.560 1.00 95.88 87 ILE A N 1
ATOM 691 C CA . ILE A 1 87 ? 4.046 1.005 4.813 1.00 95.88 87 ILE A CA 1
ATOM 692 C C . ILE A 1 87 ? 3.895 2.340 5.566 1.00 95.88 87 ILE A C 1
ATOM 694 O O . ILE A 1 87 ? 3.702 2.345 6.782 1.00 95.88 87 ILE A O 1
ATOM 698 N N . ASN A 1 88 ? 3.897 3.475 4.866 1.00 95.81 88 ASN A N 1
ATOM 699 C CA . ASN A 1 88 ? 3.658 4.788 5.476 1.00 95.81 88 ASN A CA 1
ATOM 700 C C . ASN A 1 88 ? 2.225 4.930 6.018 1.00 95.81 88 ASN A C 1
ATOM 702 O O . ASN A 1 88 ? 2.024 5.518 7.080 1.00 95.81 88 ASN A O 1
ATOM 706 N N . VAL A 1 89 ? 1.226 4.352 5.347 1.00 97.44 89 VAL A N 1
ATOM 707 C CA . VAL A 1 89 ? -0.154 4.295 5.858 1.00 97.44 89 VAL A CA 1
ATOM 708 C C . VAL A 1 89 ? -0.228 3.447 7.129 1.00 97.44 89 VAL A C 1
ATOM 710 O O . VAL A 1 89 ? -0.914 3.834 8.072 1.00 97.44 89 VAL A O 1
ATOM 713 N N . THR A 1 90 ? 0.537 2.353 7.218 1.00 97.00 90 THR A N 1
ATOM 714 C CA . THR A 1 90 ? 0.660 1.568 8.464 1.00 97.00 90 THR A CA 1
ATOM 715 C C . THR A 1 90 ? 1.178 2.446 9.607 1.00 97.00 90 THR A C 1
ATOM 717 O O . THR A 1 90 ? 0.614 2.444 10.703 1.00 97.00 90 THR A O 1
ATOM 720 N N . ALA A 1 91 ? 2.221 3.244 9.343 1.00 95.19 91 ALA A N 1
ATOM 721 C CA . ALA A 1 91 ? 2.777 4.190 10.311 1.00 95.19 91 ALA A CA 1
ATOM 722 C C . ALA A 1 91 ? 1.728 5.186 10.808 1.00 95.19 91 ALA A C 1
ATOM 724 O O . ALA A 1 91 ? 1.616 5.443 12.006 1.00 95.19 91 ALA A O 1
ATOM 725 N N . PHE A 1 92 ? 0.941 5.724 9.879 1.00 96.25 92 PHE A N 1
ATOM 726 C CA . PHE A 1 92 ? -0.122 6.664 10.189 1.00 96.25 92 PHE A CA 1
ATOM 727 C C . PHE A 1 92 ? -1.221 6.030 11.053 1.00 96.25 92 PHE A C 1
ATOM 729 O O . PHE A 1 92 ? -1.555 6.575 12.104 1.00 96.25 92 PHE A O 1
ATOM 736 N N . CYS A 1 93 ? -1.702 4.839 10.688 1.00 96.00 93 CYS A N 1
ATOM 737 C CA . CYS A 1 93 ? -2.704 4.109 11.470 1.00 96.00 93 CYS A CA 1
ATOM 738 C C . CYS A 1 93 ? -2.218 3.828 12.902 1.00 96.00 93 CYS A C 1
ATOM 740 O O . CYS A 1 93 ? -2.980 3.959 13.860 1.00 96.00 93 CYS A O 1
ATOM 742 N N . LEU A 1 94 ? -0.937 3.477 13.072 1.00 94.44 94 LEU A N 1
ATOM 743 C CA . LEU A 1 94 ? -0.335 3.276 14.394 1.00 94.44 94 LEU A CA 1
ATOM 744 C C . LEU A 1 94 ? -0.281 4.568 15.215 1.00 94.44 94 LEU A C 1
ATOM 746 O O . LEU A 1 94 ? -0.493 4.523 16.427 1.00 94.44 94 LEU A O 1
ATOM 750 N N . THR A 1 95 ? -0.001 5.707 14.581 1.00 94.94 95 THR A N 1
ATOM 751 C CA . THR A 1 95 ? -0.031 7.016 15.247 1.00 94.94 95 THR A CA 1
ATOM 752 C C . THR A 1 95 ? -1.432 7.328 15.766 1.00 94.94 95 THR A C 1
ATOM 754 O O . THR A 1 95 ? -1.569 7.594 16.960 1.00 94.94 95 THR A O 1
ATOM 757 N N . LEU A 1 96 ? -2.467 7.177 14.932 1.00 95.75 96 LEU A N 1
ATOM 758 C CA . LEU A 1 96 ? -3.865 7.375 15.340 1.00 95.75 96 LEU A CA 1
ATOM 759 C C . LEU A 1 96 ? -4.266 6.437 16.486 1.00 95.75 96 LEU A C 1
ATOM 761 O O . LEU A 1 96 ? -4.877 6.856 17.470 1.00 95.75 96 LEU A O 1
ATOM 765 N N . MET A 1 97 ? -3.860 5.165 16.414 1.00 92.56 97 MET A N 1
ATOM 766 C CA . MET A 1 97 ? -4.106 4.197 17.484 1.00 92.56 97 MET A CA 1
ATOM 767 C C . MET A 1 97 ? -3.455 4.627 18.808 1.00 92.56 97 MET A C 1
ATOM 769 O O . MET A 1 97 ? -4.098 4.573 19.856 1.00 92.56 97 MET A O 1
ATOM 773 N N . ARG A 1 98 ? -2.193 5.077 18.780 1.00 93.00 98 ARG A N 1
ATOM 774 C CA . ARG A 1 98 ? -1.458 5.537 19.974 1.00 93.00 98 ARG A CA 1
ATOM 775 C C . ARG A 1 98 ? -2.040 6.820 20.562 1.00 93.00 98 ARG A C 1
ATOM 777 O O . ARG A 1 98 ? -2.035 6.975 21.781 1.00 93.00 98 ARG A O 1
ATOM 784 N N . GLN A 1 99 ? -2.560 7.698 19.711 1.00 95.06 99 GLN A N 1
ATOM 785 C CA . GLN A 1 99 ? -3.250 8.931 20.097 1.00 95.06 99 GLN A CA 1
ATOM 786 C C . GLN A 1 99 ? -4.693 8.694 20.564 1.00 95.06 99 GLN A C 1
ATOM 788 O O . GLN A 1 99 ? -5.321 9.617 21.062 1.00 95.06 99 GLN A O 1
ATOM 793 N N . ARG A 1 100 ? -5.185 7.446 20.505 1.00 92.56 100 ARG A N 1
ATOM 794 C CA . ARG A 1 100 ? -6.551 7.038 20.877 1.00 92.56 100 ARG A CA 1
ATOM 795 C C . ARG A 1 100 ? -7.649 7.602 19.966 1.00 92.56 100 ARG A C 1
ATOM 797 O O . ARG A 1 100 ? -8.817 7.553 20.334 1.00 92.56 100 ARG A O 1
ATOM 804 N N . GLU A 1 101 ? -7.303 7.997 18.747 1.00 93.38 101 GLU A N 1
ATOM 805 C CA . GLU A 1 101 ? -8.254 8.512 17.748 1.00 93.38 101 GLU A CA 1
ATOM 806 C C . GLU A 1 101 ? -9.127 7.401 17.130 1.00 93.38 101 GLU A C 1
ATOM 808 O O . GLU A 1 101 ? -10.162 7.659 16.529 1.00 93.38 101 GLU A O 1
ATOM 813 N N . LEU A 1 102 ? -8.756 6.126 17.314 1.00 92.00 102 LEU A N 1
ATOM 814 C CA . LEU A 1 102 ? -9.495 4.975 16.766 1.00 92.00 102 LEU A CA 1
ATOM 815 C C . LEU A 1 102 ? -10.505 4.353 17.746 1.00 92.00 102 LEU A C 1
ATOM 817 O O . LEU A 1 102 ? -11.026 3.267 17.492 1.00 92.00 102 LEU A O 1
ATOM 821 N N . GLN A 1 103 ? -10.781 4.986 18.890 1.00 90.12 103 GLN A N 1
ATOM 822 C CA . GLN A 1 103 ? -11.654 4.402 19.918 1.00 90.12 103 GLN A CA 1
ATOM 823 C C . GLN A 1 103 ? -13.067 4.115 19.405 1.00 90.12 103 GLN A C 1
ATOM 825 O O . GLN A 1 103 ? -13.573 3.013 19.609 1.00 90.12 103 GLN A O 1
ATOM 830 N N . SER A 1 104 ? -13.687 5.070 18.709 1.00 89.62 104 SER A N 1
ATOM 831 C CA . SER A 1 104 ? -15.026 4.906 18.127 1.00 89.62 104 SER A CA 1
ATOM 832 C C . SER A 1 104 ? -15.073 3.760 17.111 1.00 89.62 104 SER A C 1
ATOM 834 O O . SER A 1 104 ? -16.016 2.966 17.115 1.00 89.62 104 SER A O 1
ATOM 836 N N . TRP A 1 105 ? -14.021 3.620 16.299 1.00 91.81 105 TRP A N 1
ATOM 837 C CA . TRP A 1 105 ? -13.863 2.536 15.330 1.00 91.81 105 TRP A CA 1
ATOM 838 C C . TRP A 1 105 ? -13.860 1.164 16.014 1.00 91.81 105 TRP A C 1
ATOM 840 O O . TRP A 1 105 ? -14.649 0.285 15.665 1.00 91.81 105 TRP A O 1
ATOM 850 N N . PHE A 1 106 ? -13.031 0.996 17.047 1.00 90.69 106 PHE A N 1
ATOM 851 C CA . PHE A 1 106 ? -12.957 -0.255 17.803 1.00 90.69 106 PHE A CA 1
ATOM 852 C C . PHE A 1 106 ? -14.212 -0.545 18.630 1.00 90.69 106 PHE A C 1
ATOM 854 O O . PHE A 1 106 ? -14.573 -1.709 18.783 1.00 90.69 106 PHE A O 1
ATOM 861 N N . LEU A 1 107 ? -14.893 0.479 19.149 1.00 91.38 107 LEU A N 1
ATOM 862 C CA . LEU A 1 107 ? -16.170 0.305 19.848 1.00 91.38 107 LEU A CA 1
ATOM 863 C C . LEU A 1 107 ? -17.268 -0.194 18.901 1.00 91.38 107 LEU A C 1
ATOM 865 O O . LEU A 1 107 ? -18.095 -1.005 19.305 1.00 91.38 107 LEU A O 1
ATOM 869 N N . THR A 1 108 ? -17.254 0.263 17.648 1.00 90.88 108 THR A N 1
ATOM 870 C CA . THR A 1 108 ? -18.277 -0.088 16.652 1.00 90.88 108 THR A CA 1
ATOM 871 C C . THR A 1 108 ? -18.043 -1.472 16.047 1.00 90.88 108 THR A C 1
ATOM 873 O O . THR A 1 108 ? -18.989 -2.235 15.872 1.00 90.88 108 THR A O 1
ATOM 876 N N . LEU A 1 109 ? -16.791 -1.809 15.723 1.00 90.06 109 LEU A N 1
ATOM 877 C CA . LEU A 1 109 ? -16.441 -3.042 15.001 1.00 90.06 109 LEU A CA 1
ATOM 878 C C . LEU A 1 109 ? -15.877 -4.153 15.898 1.00 90.06 109 LEU A C 1
ATOM 880 O O . LEU A 1 109 ? -15.717 -5.288 15.455 1.00 90.06 109 LEU A O 1
ATOM 884 N N . GLY A 1 110 ? -15.570 -3.839 17.155 1.00 89.94 110 GLY A N 1
ATOM 885 C CA . GLY A 1 110 ? -14.984 -4.760 18.122 1.00 89.94 110 GLY A CA 1
ATOM 886 C C . GLY A 1 110 ? -13.452 -4.737 18.162 1.00 89.94 110 GLY A C 1
ATOM 887 O O . GLY A 1 110 ? -12.761 -4.345 17.217 1.00 89.94 110 GLY A O 1
ATOM 888 N N . LEU A 1 111 ? -12.907 -5.198 19.291 1.00 87.25 111 LEU A N 1
ATOM 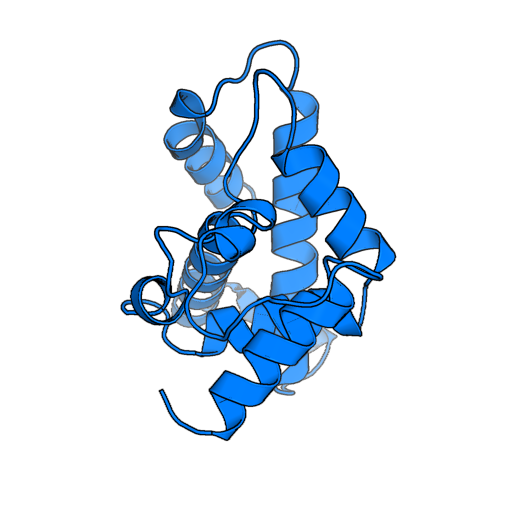889 C CA . LEU A 1 111 ? -11.469 -5.288 19.561 1.00 87.25 111 LEU A CA 1
ATOM 890 C C . LEU A 1 111 ? -10.892 -6.614 19.049 1.00 87.25 111 LEU A C 1
ATOM 892 O O . LEU A 1 111 ? -10.534 -7.495 19.830 1.00 87.25 111 LEU A O 1
ATOM 896 N N . HIS A 1 112 ? -10.797 -6.756 17.729 1.00 89.50 112 HIS A N 1
ATOM 897 C CA . HIS A 1 112 ? -10.131 -7.887 17.087 1.00 89.50 112 HIS A CA 1
ATOM 898 C C . HIS A 1 112 ? -8.894 -7.408 16.307 1.00 89.50 112 HIS A C 1
ATOM 900 O O . HIS A 1 112 ? -8.920 -6.304 15.756 1.00 89.50 112 HIS A O 1
ATOM 906 N N . PRO A 1 113 ? -7.812 -8.208 16.197 1.00 84.88 113 PRO A N 1
ATOM 907 C CA . PRO A 1 113 ? -6.655 -7.843 15.379 1.00 84.88 113 PRO A CA 1
ATOM 908 C C . PRO A 1 113 ? -7.018 -7.449 13.938 1.00 84.88 113 PRO A C 1
ATOM 910 O O . PRO A 1 113 ? -6.454 -6.496 13.403 1.00 84.88 113 PRO A O 1
ATOM 913 N N . SER A 1 114 ? -8.011 -8.115 13.331 1.00 91.25 114 SER A N 1
ATOM 914 C CA . SER A 1 114 ? -8.496 -7.770 11.984 1.00 91.25 114 SER A CA 1
ATOM 915 C C . SER A 1 114 ? -9.101 -6.370 11.903 1.00 91.25 114 SER A C 1
ATOM 917 O O . SER A 1 114 ? -8.942 -5.726 10.877 1.00 91.25 114 SER A O 1
ATOM 919 N N . THR A 1 115 ? -9.704 -5.836 12.970 1.00 94.69 115 THR A N 1
ATOM 920 C CA . THR A 1 115 ? -10.299 -4.489 12.970 1.00 94.69 115 THR A CA 1
ATOM 921 C C . THR A 1 115 ? -9.269 -3.404 12.642 1.00 94.69 115 THR A C 1
ATOM 923 O O . THR A 1 115 ? -9.589 -2.416 11.980 1.00 94.69 115 THR A O 1
ATOM 926 N N . PHE A 1 116 ? -8.011 -3.599 13.055 1.00 95.69 116 PHE A N 1
ATOM 927 C CA . PHE A 1 116 ? -6.919 -2.692 12.701 1.00 95.69 116 PHE A CA 1
ATOM 928 C C . PHE A 1 116 ? -6.462 -2.864 11.242 1.00 95.69 116 PHE A C 1
ATOM 930 O O . PHE A 1 116 ? -6.118 -1.884 10.582 1.00 95.69 116 PHE A O 1
ATOM 937 N N . HIS A 1 117 ? -6.498 -4.090 10.711 1.00 97.12 117 HIS A N 1
ATOM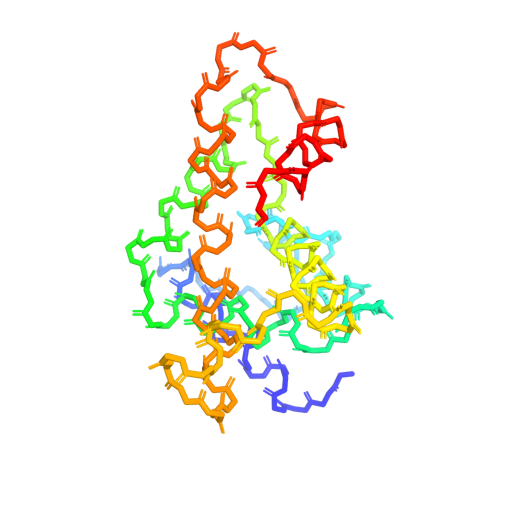 938 C CA . HIS A 1 117 ? -6.280 -4.341 9.283 1.00 97.12 117 HIS A CA 1
ATOM 939 C C . HIS A 1 117 ? -7.388 -3.722 8.414 1.00 97.12 117 HIS A C 1
ATOM 941 O O . HIS A 1 117 ? -7.087 -3.153 7.367 1.00 97.12 117 HIS A O 1
ATOM 947 N N . GLU A 1 118 ? -8.644 -3.764 8.860 1.00 97.69 118 GLU A N 1
ATOM 948 C CA . GLU A 1 118 ? -9.767 -3.116 8.175 1.00 97.69 118 GLU A CA 1
ATOM 949 C C . GLU A 1 118 ? -9.594 -1.599 8.125 1.00 97.69 118 GLU A C 1
ATOM 951 O O . GLU A 1 118 ? -9.700 -0.997 7.056 1.00 97.69 118 GLU A O 1
ATOM 956 N N . PHE A 1 119 ? -9.237 -0.984 9.258 1.00 97.38 119 PHE A N 1
ATOM 957 C CA . PHE A 1 119 ? -8.956 0.451 9.309 1.00 97.38 119 PHE A CA 1
ATOM 958 C C . PHE A 1 119 ? -7.854 0.845 8.319 1.00 97.38 119 PHE A C 1
ATOM 960 O O . PHE A 1 119 ? -7.994 1.812 7.570 1.00 97.38 119 PHE A O 1
ATOM 967 N N . TYR A 1 120 ? -6.779 0.057 8.259 1.00 97.94 120 TYR A N 1
ATOM 968 C CA . TYR A 1 120 ? -5.721 0.245 7.274 1.00 97.94 120 TYR A CA 1
ATOM 969 C C . TYR A 1 120 ? -6.225 0.167 5.830 1.00 97.94 120 TYR A C 1
ATOM 971 O O . TYR A 1 120 ? -5.883 1.033 5.025 1.00 97.94 120 TYR A O 1
ATOM 979 N N . CYS A 1 121 ? -7.034 -0.842 5.495 1.00 98.44 121 CYS A N 1
ATOM 980 C CA . CYS A 1 121 ? -7.548 -1.022 4.136 1.00 98.44 121 CYS A CA 1
ATOM 981 C C . CYS A 1 121 ? -8.381 0.186 3.704 1.00 98.44 121 CYS A C 1
ATOM 983 O O . CYS A 1 121 ? -8.171 0.723 2.615 1.00 98.44 121 CYS A O 1
ATOM 985 N N . VAL A 1 122 ? -9.268 0.653 4.587 1.00 97.94 122 VAL A N 1
ATOM 986 C CA . VAL A 1 122 ? -10.076 1.857 4.363 1.00 97.94 122 VAL A CA 1
ATOM 987 C C . VAL A 1 122 ? -9.182 3.084 4.201 1.00 97.94 1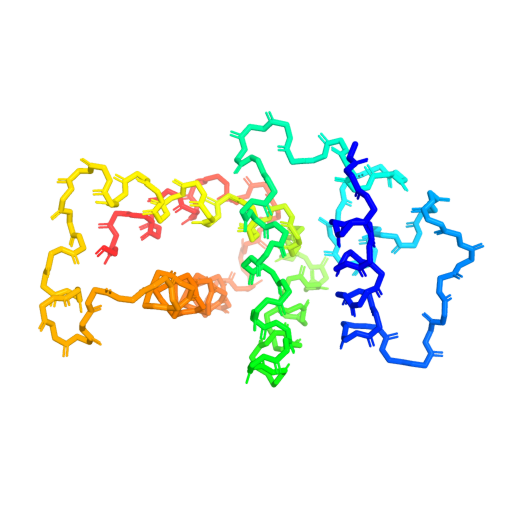22 VAL A C 1
ATOM 989 O O . VAL A 1 122 ? -9.344 3.829 3.238 1.00 97.94 122 VAL A O 1
ATOM 992 N N . THR A 1 123 ? -8.195 3.262 5.078 1.00 98.38 123 THR A N 1
ATOM 993 C CA . THR A 1 123 ? -7.291 4.421 5.050 1.00 98.38 123 THR A CA 1
ATOM 994 C C . THR A 1 123 ? -6.460 4.456 3.769 1.00 98.38 123 THR A C 1
ATOM 996 O O . THR A 1 123 ? -6.338 5.502 3.133 1.00 98.38 123 THR A O 1
ATOM 999 N N . PHE A 1 124 ? -5.902 3.320 3.341 1.00 98.56 124 PHE A N 1
ATOM 1000 C CA . PHE A 1 124 ? -5.088 3.268 2.128 1.00 98.56 124 PHE A CA 1
ATOM 1001 C C . PHE A 1 124 ? -5.943 3.479 0.872 1.00 98.56 124 PHE A C 1
ATOM 1003 O O . PHE A 1 124 ? -5.545 4.213 -0.035 1.00 98.56 124 PHE A O 1
ATOM 1010 N N . TRP A 1 125 ? -7.153 2.913 0.840 1.00 98.44 125 TRP A N 1
ATOM 1011 C CA . TRP A 1 125 ? -8.114 3.180 -0.226 1.00 98.44 125 TRP A CA 1
ATOM 1012 C C . TRP A 1 125 ? -8.487 4.664 -0.302 1.00 98.44 125 TRP A C 1
ATOM 1014 O O . TRP A 1 125 ? -8.420 5.260 -1.377 1.00 98.44 125 TRP A O 1
ATOM 1024 N N . GLN A 1 126 ? -8.816 5.285 0.831 1.00 98.00 126 GLN A N 1
ATOM 1025 C CA . GLN A 1 126 ? -9.142 6.709 0.901 1.00 98.00 126 GLN A CA 1
ATOM 1026 C C . GLN A 1 126 ? -7.971 7.586 0.462 1.00 98.00 126 GLN A C 1
ATOM 1028 O O . GLN A 1 126 ? -8.188 8.537 -0.286 1.00 98.00 126 GLN A O 1
ATOM 1033 N N . PHE A 1 127 ? -6.736 7.252 0.850 1.00 98.44 127 PHE A N 1
ATOM 1034 C CA . PHE A 1 127 ? -5.556 7.959 0.360 1.00 98.44 127 PHE A CA 1
ATOM 1035 C C . PHE A 1 127 ? -5.431 7.852 -1.165 1.00 98.44 127 PHE A C 1
ATOM 1037 O O . PHE A 1 127 ? -5.209 8.858 -1.835 1.00 98.44 127 PHE A O 1
ATOM 1044 N N . ALA A 1 128 ? -5.605 6.657 -1.732 1.00 97.88 128 ALA A N 1
ATOM 1045 C CA . ALA A 1 128 ? -5.514 6.458 -3.176 1.00 97.88 128 ALA A CA 1
ATOM 1046 C C . ALA A 1 128 ? -6.588 7.250 -3.936 1.00 97.88 128 ALA A C 1
ATOM 1048 O O . ALA A 1 128 ? -6.287 7.873 -4.952 1.00 97.88 128 ALA A O 1
ATOM 1049 N N . GLN A 1 129 ? -7.819 7.277 -3.416 1.00 96.81 129 GLN A N 1
ATOM 1050 C CA . GLN A 1 129 ? -8.893 8.109 -3.955 1.00 96.81 129 GLN A CA 1
ATOM 1051 C C . GLN A 1 129 ? -8.556 9.595 -3.826 1.00 96.81 129 GLN A C 1
ATOM 1053 O O . GLN A 1 129 ? -8.700 10.355 -4.779 1.00 96.81 129 GLN A O 1
ATOM 1058 N N . PHE A 1 130 ? -8.062 10.030 -2.669 1.00 96.25 130 PHE A N 1
ATOM 1059 C CA . PHE A 1 130 ? -7.650 11.412 -2.449 1.00 96.25 130 PHE A CA 1
ATOM 1060 C C . PHE A 1 130 ? -6.568 11.844 -3.448 1.00 96.25 130 PHE A C 1
ATOM 1062 O O . PHE A 1 130 ? -6.696 12.891 -4.081 1.00 96.25 130 PHE A O 1
ATOM 1069 N N . TRP A 1 131 ? -5.564 10.994 -3.666 1.00 96.75 131 TRP A N 1
ATOM 1070 C CA . TRP A 1 131 ? -4.530 11.190 -4.677 1.00 96.75 131 TRP A CA 1
ATOM 1071 C C . TRP A 1 131 ? -5.111 11.275 -6.094 1.00 96.75 131 TRP A C 1
ATOM 1073 O O . TRP A 1 131 ? -4.734 12.157 -6.866 1.00 96.75 131 TRP A O 1
ATOM 1083 N N . SER A 1 132 ? -6.073 10.408 -6.437 1.00 95.00 132 SER A N 1
ATOM 1084 C CA . SER A 1 132 ? -6.627 10.354 -7.792 1.00 95.00 132 SER A CA 1
ATOM 1085 C C . SER A 1 132 ? -7.408 11.609 -8.206 1.00 95.00 132 SER A C 1
ATOM 1087 O O . SER A 1 132 ? -7.547 11.871 -9.396 1.00 95.00 132 SER A O 1
ATOM 1089 N N . HIS A 1 133 ? -7.879 12.425 -7.258 1.00 92.81 133 HIS A N 1
ATOM 1090 C CA . HIS A 1 133 ? -8.530 13.705 -7.575 1.00 92.81 133 HIS A CA 1
ATOM 1091 C C . HIS A 1 133 ? -7.551 14.763 -8.114 1.00 92.81 133 HIS A C 1
ATOM 1093 O O . HIS A 1 133 ? -7.983 15.759 -8.690 1.00 92.81 133 HIS A O 1
ATOM 1099 N N . GLY A 1 134 ? -6.240 14.577 -7.922 1.00 87.12 134 GLY A N 1
ATOM 1100 C CA . GLY A 1 134 ? -5.203 15.529 -8.325 1.00 87.12 134 GLY A CA 1
ATOM 1101 C C . GLY A 1 134 ? -4.358 15.105 -9.529 1.00 87.12 134 GLY A C 1
ATOM 1102 O O . GLY A 1 134 ? -3.370 15.778 -9.812 1.00 87.12 134 GLY A O 1
ATOM 1103 N N . LEU A 1 135 ? -4.697 14.015 -10.231 1.00 86.62 135 LEU A N 1
ATOM 1104 C CA . LEU A 1 135 ? -3.804 13.377 -11.220 1.00 86.62 135 LEU A CA 1
ATOM 1105 C C . LEU A 1 135 ? -3.290 14.311 -12.324 1.00 86.62 135 LEU A C 1
ATOM 1107 O O . LEU A 1 135 ? -2.164 14.143 -12.778 1.00 86.62 135 LEU A O 1
ATOM 1111 N N . GLU A 1 136 ? -4.070 15.316 -12.724 1.00 84.88 136 GLU A N 1
ATOM 1112 C CA . GLU A 1 136 ? -3.679 16.261 -13.781 1.00 84.88 136 GLU A CA 1
ATOM 1113 C C . GLU A 1 136 ? -2.583 17.253 -13.360 1.00 84.88 136 GLU A C 1
ATOM 1115 O O . GLU A 1 136 ? -1.974 17.900 -14.210 1.00 84.88 136 GLU A O 1
ATOM 1120 N N . ARG A 1 137 ? -2.347 17.422 -12.053 1.00 90.31 137 ARG A N 1
ATOM 1121 C CA . ARG A 1 137 ? -1.441 18.453 -11.509 1.00 90.31 137 ARG A CA 1
ATOM 1122 C C . ARG A 1 137 ? -0.371 17.903 -10.579 1.00 90.31 137 ARG A C 1
ATOM 1124 O O . ARG A 1 137 ? 0.573 18.623 -10.266 1.00 90.31 137 ARG A O 1
ATOM 1131 N N . LEU A 1 138 ? -0.550 16.682 -10.085 1.00 94.12 138 LEU A N 1
ATOM 1132 C CA . LEU A 1 138 ? 0.352 16.081 -9.116 1.00 94.12 138 LEU A CA 1
ATOM 1133 C C . LEU A 1 138 ? 1.536 15.407 -9.795 1.00 94.12 138 LEU A C 1
ATOM 1135 O O . LEU A 1 138 ? 1.429 14.814 -10.864 1.00 94.12 138 LEU A O 1
ATOM 1139 N N . THR A 1 139 ? 2.659 15.452 -9.094 1.00 95.56 139 THR A N 1
ATOM 1140 C CA . THR A 1 139 ? 3.866 14.694 -9.396 1.00 95.56 139 THR A CA 1
ATOM 1141 C C . THR A 1 139 ? 4.276 13.878 -8.167 1.00 95.56 139 THR A C 1
ATOM 1143 O O . THR A 1 139 ? 3.820 14.164 -7.055 1.00 95.56 139 THR A O 1
ATOM 1146 N N . PRO A 1 140 ? 5.190 12.899 -8.297 1.00 95.31 140 PRO A N 1
ATOM 1147 C CA . PRO A 1 140 ? 5.722 12.184 -7.137 1.00 95.31 140 PRO A CA 1
ATOM 1148 C C . PRO A 1 140 ? 6.354 13.114 -6.085 1.00 95.31 140 PRO A C 1
ATOM 1150 O O . PRO A 1 140 ? 6.375 12.783 -4.901 1.00 95.31 140 PRO A O 1
ATOM 1153 N N . MET A 1 141 ? 6.841 14.297 -6.487 1.00 95.88 141 MET A N 1
ATOM 1154 C CA . MET A 1 141 ? 7.426 15.290 -5.573 1.00 95.88 141 MET A CA 1
ATOM 1155 C C . MET A 1 141 ? 6.389 15.897 -4.619 1.00 95.88 141 MET A C 1
ATOM 1157 O O . MET A 1 141 ? 6.732 16.309 -3.512 1.00 95.88 141 MET A O 1
ATOM 1161 N N . ASP A 1 142 ? 5.112 15.905 -5.006 1.00 96.06 142 ASP A N 1
ATOM 1162 C CA . ASP A 1 142 ? 4.022 16.417 -4.178 1.00 96.06 142 ASP A CA 1
ATOM 1163 C C . ASP A 1 142 ? 3.612 15.445 -3.063 1.00 96.06 142 ASP A C 1
ATOM 1165 O O . ASP A 1 142 ? 2.840 15.828 -2.178 1.00 96.06 142 ASP A O 1
ATOM 1169 N N . PHE A 1 143 ? 4.131 14.207 -3.073 1.00 96.38 143 PHE A N 1
ATOM 1170 C CA . PHE A 1 143 ? 3.709 13.136 -2.171 1.00 96.38 143 PHE A CA 1
ATOM 1171 C C . PHE A 1 143 ? 3.713 13.559 -0.704 1.00 96.38 143 PHE A C 1
ATOM 1173 O O . PHE A 1 143 ? 2.698 13.417 -0.030 1.00 96.38 143 PHE A O 1
ATOM 1180 N N . GLY A 1 144 ? 4.815 14.135 -0.215 1.00 95.88 144 GLY A N 1
ATOM 1181 C CA . GLY A 1 144 ? 4.927 14.534 1.191 1.00 95.88 144 GLY A CA 1
ATOM 1182 C C . GLY A 1 144 ? 3.854 15.543 1.613 1.00 95.88 144 GLY A C 1
ATOM 1183 O O . GLY A 1 144 ? 3.217 15.372 2.651 1.00 95.88 144 GLY A O 1
ATOM 1184 N N . ARG A 1 145 ? 3.594 16.558 0.776 1.00 96.31 145 ARG A N 1
ATOM 1185 C CA . ARG A 1 145 ? 2.565 17.576 1.037 1.00 96.31 145 ARG A CA 1
ATOM 1186 C C . ARG A 1 145 ? 1.164 16.967 1.021 1.00 96.31 145 ARG A C 1
ATOM 1188 O O . ARG A 1 145 ? 0.378 17.229 1.925 1.00 96.31 145 ARG A O 1
ATOM 1195 N N . VAL A 1 146 ? 0.843 16.183 -0.007 1.00 96.44 146 VAL A N 1
ATOM 1196 C CA . VAL A 1 146 ? -0.497 15.600 -0.196 1.00 96.44 146 VAL A CA 1
ATOM 1197 C C . VAL A 1 146 ? -0.791 14.552 0.875 1.00 96.44 146 VAL A C 1
ATOM 1199 O O . VAL A 1 146 ? -1.893 14.525 1.414 1.00 96.44 146 VAL A O 1
ATOM 1202 N N . PHE A 1 147 ? 0.195 13.729 1.237 1.00 97.12 147 PHE A N 1
ATOM 1203 C CA . PHE A 1 147 ? 0.052 12.753 2.312 1.00 97.12 147 PHE A CA 1
ATOM 1204 C C . PHE A 1 147 ? -0.207 13.445 3.654 1.00 97.12 147 PHE A C 1
ATOM 1206 O O . PHE A 1 147 ? -1.130 13.058 4.361 1.00 97.12 147 PHE A O 1
ATOM 1213 N N . LEU A 1 148 ? 0.508 14.532 3.964 1.00 96.75 148 LEU A N 1
ATOM 1214 C CA . LEU A 1 148 ? 0.248 15.321 5.172 1.00 96.75 148 LEU A CA 1
ATOM 1215 C C . LEU A 1 148 ? -1.159 15.945 5.175 1.00 96.75 148 LEU A C 1
ATOM 1217 O O . LEU A 1 148 ? -1.854 15.897 6.185 1.00 96.75 148 LEU A O 1
ATOM 1221 N N . GLN A 1 149 ? -1.604 16.498 4.042 1.00 96.06 149 GLN A N 1
ATOM 1222 C CA . GLN A 1 149 ? -2.965 17.032 3.898 1.00 96.06 149 GLN A CA 1
ATOM 1223 C C . GLN A 1 149 ? -4.035 15.955 4.092 1.00 96.06 149 GLN A C 1
ATOM 1225 O O . GLN A 1 149 ? -5.081 16.234 4.671 1.00 96.06 149 GLN A O 1
ATOM 1230 N N . PHE A 1 150 ? -3.783 14.738 3.610 1.00 96.88 150 PHE A N 1
ATOM 1231 C CA . PHE A 1 150 ? -4.659 13.595 3.837 1.00 96.88 150 PHE A CA 1
ATOM 1232 C C . PHE A 1 150 ? -4.721 13.230 5.324 1.00 96.88 150 PHE A C 1
ATOM 1234 O O . PHE A 1 150 ? -5.812 13.098 5.866 1.00 96.88 150 PHE A O 1
ATOM 1241 N N . GLN A 1 151 ? -3.573 13.149 6.001 1.00 95.19 151 GLN A N 1
ATOM 1242 C CA . GLN A 1 151 ? -3.500 12.807 7.426 1.00 95.19 151 GLN A CA 1
ATOM 1243 C C . GLN A 1 151 ? -4.270 13.780 8.328 1.00 95.19 151 GLN A C 1
ATOM 1245 O O . GLN A 1 151 ? -4.752 13.374 9.373 1.00 95.19 151 GLN A O 1
ATOM 1250 N N . GLN A 1 152 ? -4.401 15.048 7.933 1.00 92.88 152 GLN A N 1
ATOM 1251 C CA . GLN A 1 152 ? -5.166 16.060 8.676 1.00 92.88 152 GLN A CA 1
ATOM 1252 C C . GLN A 1 152 ? -6.690 15.951 8.492 1.00 92.88 152 GLN A C 1
ATOM 1254 O O . GLN A 1 152 ? -7.430 16.680 9.148 1.00 92.88 152 GLN A O 1
ATOM 1259 N N . ARG A 1 153 ? -7.162 15.112 7.561 1.00 90.19 153 ARG A N 1
ATOM 1260 C CA . ARG A 1 153 ? -8.590 14.939 7.235 1.00 90.19 153 ARG A CA 1
ATOM 1261 C C . ARG A 1 153 ? -9.199 13.651 7.788 1.00 90.19 153 ARG A C 1
ATOM 1263 O O . ARG A 1 153 ? -10.419 13.521 7.726 1.00 90.19 153 ARG A O 1
ATOM 1270 N N . VAL A 1 154 ? -8.360 12.709 8.218 1.00 83.69 154 VAL A N 1
ATOM 1271 C CA . VAL A 1 154 ? -8.749 11.414 8.799 1.00 83.69 154 VAL A CA 1
ATOM 1272 C C . VAL A 1 154 ? -8.837 11.565 10.305 1.00 83.69 154 VAL A C 1
ATOM 1274 O O . VAL A 1 154 ? -9.852 11.098 10.859 1.00 83.69 154 VAL A O 1
#